Protein AF-A0A8J5MQD3-F1 (afdb_monomer_lite)

Sequence (168 aa):
MAPPMTPTVSFTAMPALHDVSLKEFWKSHFNIADAVFLITSAWKEVTVRCLCAAWRPLWPECVLQRDFEGFEELEEEAVVHEIVALGNSMGLEVDDDDVEELVEEHSKELSTEELLELHKEENETLKRSLTSEESGEEEDKEESRIIPAKDLKDAFFCWSKLSKLAED

Foldseek 3Di:
DDDDDDPDPPPPDDPDDPPQPPVNCCVPPNDVVNVVVVVVVVVVVCDPLNVLVVCCVPPVPVNPPDPPPDPPVQDPVNVLVVVCVVCVVVVHNDDSVNVVVVCVVVVDDQDPVNVVVVVVVVVVVVVVVVVVVVPDDDDDDPPPPPPPPVNVVVVVVVVVVVVVVVVD

Organism: Homarus americanus (NCBI:txid6706)

Secondary structure (DSSP, 8-state):
-PPP-------PPPP---S--HHHHHHHT--HHHHHHHHHHHHHH--HHHHHHHHTTT-GGGS-SS---------HHHHHHHHHHHHHHTT----HHHHHHHHHHH--PPPHHHHHHHHHHHHHHHHHHHHHHTTS------------HHHHHHHHHHHHHHHHHS--

pLDDT: mean 75.88, std 17.02, range [35.88, 96.0]

Radius of gyration: 27.42 Å; chains: 1; bounding box: 69×41×65 Å

Structure (mmCIF, N/CA/C/O backbone):
data_AF-A0A8J5MQD3-F1
#
_entry.id   AF-A0A8J5MQD3-F1
#
loop_
_atom_site.group_PDB
_atom_site.id
_atom_site.type_symbol
_atom_site.label_atom_id
_atom_site.label_alt_id
_atom_site.label_comp_id
_atom_site.label_asym_id
_atom_site.label_entity_id
_atom_site.label_seq_id
_atom_site.pdbx_PDB_ins_code
_atom_site.Cartn_x
_atom_site.Cartn_y
_atom_site.Cartn_z
_atom_site.occupancy
_atom_site.B_iso_or_equiv
_atom_site.auth_seq_id
_atom_site.auth_comp_id
_atom_site.auth_asym_id
_atom_site.auth_atom_id
_atom_site.pdbx_PDB_model_num
ATOM 1 N N . MET A 1 1 ? -32.393 -13.302 -31.404 1.00 42.09 1 MET A N 1
ATOM 2 C CA . MET A 1 1 ? -31.545 -13.609 -30.235 1.00 42.09 1 MET A CA 1
ATOM 3 C C . MET A 1 1 ? -30.110 -13.626 -30.737 1.00 42.09 1 MET A C 1
ATOM 5 O O . MET A 1 1 ? -29.770 -14.526 -31.491 1.00 42.09 1 MET A O 1
ATOM 9 N N . ALA A 1 2 ? -29.351 -12.557 -30.491 1.00 48.81 2 ALA A N 1
ATOM 10 C CA . ALA A 1 2 ? -27.970 -12.413 -30.965 1.00 48.81 2 ALA A CA 1
ATOM 11 C C . ALA A 1 2 ? -26.995 -12.821 -29.842 1.00 48.81 2 ALA A C 1
ATOM 13 O O . ALA A 1 2 ? -27.320 -12.578 -28.678 1.00 48.81 2 ALA A O 1
ATOM 14 N N . PRO A 1 3 ? -25.855 -13.465 -30.152 1.00 61.00 3 PRO A N 1
ATOM 15 C CA . PRO A 1 3 ? -24.880 -13.875 -29.143 1.00 61.00 3 PRO A CA 1
ATOM 16 C C . PRO A 1 3 ? -24.132 -12.665 -28.550 1.00 61.00 3 PRO A C 1
ATOM 18 O O . PRO A 1 3 ? -24.021 -11.634 -29.220 1.00 61.00 3 PRO A O 1
ATOM 21 N N . PRO A 1 4 ? -23.605 -12.773 -27.314 1.00 53.81 4 PRO A N 1
ATOM 22 C CA . PRO A 1 4 ? -22.849 -11.696 -26.687 1.00 53.81 4 PRO A CA 1
ATOM 23 C C . PRO A 1 4 ? -21.518 -11.493 -27.422 1.00 53.81 4 PRO A C 1
ATOM 25 O O . PRO A 1 4 ? -20.766 -12.443 -27.642 1.00 53.81 4 PRO A O 1
ATOM 28 N N . MET A 1 5 ? -21.234 -10.251 -27.818 1.00 51.75 5 MET A N 1
ATOM 29 C CA . MET A 1 5 ? -19.942 -9.885 -28.392 1.00 51.75 5 MET A CA 1
ATOM 30 C C . MET A 1 5 ? -18.919 -9.790 -27.263 1.00 51.75 5 MET A C 1
ATOM 32 O O . MET A 1 5 ? -18.993 -8.903 -26.418 1.00 51.75 5 MET A O 1
ATOM 36 N N . THR A 1 6 ? -17.969 -10.717 -27.237 1.00 52.94 6 THR A N 1
ATOM 37 C CA . THR A 1 6 ? -16.788 -10.614 -26.380 1.00 52.94 6 THR A CA 1
ATOM 38 C C . THR A 1 6 ? -15.929 -9.439 -26.856 1.00 52.94 6 THR A C 1
ATOM 40 O O . THR A 1 6 ? -15.633 -9.381 -28.058 1.00 52.94 6 THR A O 1
ATOM 43 N N . PRO A 1 7 ? -15.483 -8.525 -25.977 1.00 40.56 7 PRO A N 1
ATOM 44 C CA . PRO A 1 7 ? -14.514 -7.514 -26.365 1.00 40.56 7 PRO A CA 1
ATOM 45 C C . PRO A 1 7 ? -13.203 -8.223 -26.710 1.00 40.56 7 PRO A C 1
ATOM 47 O O . PRO A 1 7 ? -12.522 -8.789 -25.859 1.00 40.56 7 PRO A O 1
ATOM 50 N N . THR A 1 8 ? -12.876 -8.242 -27.999 1.00 50.06 8 THR A N 1
ATOM 51 C CA . THR A 1 8 ? -11.561 -8.667 -28.468 1.00 50.06 8 THR A CA 1
ATOM 52 C C . THR A 1 8 ? -10.597 -7.540 -28.136 1.00 50.06 8 THR A C 1
ATOM 54 O O . THR A 1 8 ? -10.597 -6.507 -28.804 1.00 50.06 8 THR A O 1
ATOM 57 N N . VAL A 1 9 ? -9.798 -7.717 -27.084 1.00 47.09 9 VAL A N 1
ATOM 58 C CA . VAL A 1 9 ? -8.649 -6.848 -26.828 1.00 47.09 9 VAL A CA 1
ATOM 59 C C . VAL A 1 9 ? -7.645 -7.130 -27.936 1.00 47.09 9 VAL A C 1
ATOM 61 O O . VAL A 1 9 ? -6.951 -8.145 -27.945 1.00 47.09 9 VAL A O 1
ATOM 64 N N . SER A 1 10 ? -7.633 -6.251 -28.930 1.00 47.44 10 SER A N 1
ATOM 65 C CA . SER A 1 10 ? -6.640 -6.280 -29.988 1.00 47.44 10 SER A CA 1
ATOM 66 C C . SER A 1 10 ? -5.330 -5.775 -29.390 1.00 47.44 10 SER A C 1
ATOM 68 O O . SER A 1 10 ? -5.115 -4.571 -29.281 1.00 47.44 10 SER A O 1
ATOM 70 N N . PHE A 1 11 ? -4.467 -6.698 -28.964 1.00 46.50 11 PHE A N 1
ATOM 71 C CA . PHE A 1 11 ? -3.074 -6.396 -28.656 1.00 46.50 11 PHE A CA 1
ATOM 72 C C . PHE A 1 11 ? -2.418 -5.973 -29.969 1.00 46.50 11 PHE A C 1
ATOM 74 O O . PHE A 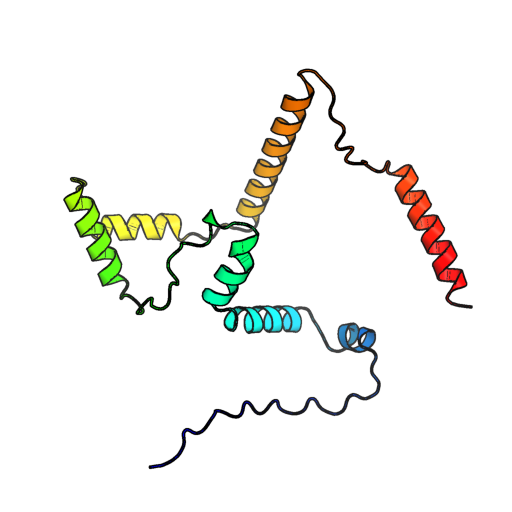1 11 ? -2.099 -6.808 -30.818 1.00 46.50 11 PHE A O 1
ATOM 81 N N . THR A 1 12 ? -2.328 -4.663 -30.198 1.00 42.28 12 THR A N 1
ATOM 82 C CA . THR A 1 12 ? -1.603 -4.104 -31.337 1.00 42.28 12 THR A CA 1
ATOM 83 C C . THR A 1 12 ? -0.227 -4.752 -31.368 1.00 42.28 12 THR A C 1
ATOM 85 O O . THR A 1 12 ? 0.524 -4.665 -30.399 1.00 42.28 12 THR A O 1
ATOM 88 N N . ALA A 1 13 ? 0.062 -5.456 -32.462 1.00 44.41 13 ALA A N 1
ATOM 89 C CA . ALA A 1 13 ? 1.317 -6.156 -32.655 1.00 44.41 13 ALA A CA 1
ATOM 90 C C . ALA A 1 13 ? 2.480 -5.194 -32.385 1.00 44.41 13 ALA A C 1
ATOM 92 O O . ALA A 1 13 ? 2.615 -4.174 -33.065 1.00 44.41 13 ALA A O 1
ATOM 93 N N . MET A 1 14 ? 3.304 -5.524 -31.387 1.00 46.94 14 MET A N 1
ATOM 94 C CA . MET A 1 14 ? 4.592 -4.869 -31.201 1.00 46.94 14 MET A CA 1
ATOM 95 C C . MET A 1 14 ? 5.354 -4.997 -32.530 1.00 46.94 14 MET A C 1
ATOM 97 O O . MET A 1 14 ? 5.423 -6.108 -33.072 1.00 46.94 14 MET A O 1
ATOM 101 N N . PRO A 1 15 ? 5.853 -3.889 -33.110 1.00 51.69 15 PRO A N 1
ATOM 102 C CA . PRO A 1 15 ? 6.567 -3.934 -34.377 1.00 51.69 15 PRO A CA 1
ATOM 103 C C . PRO A 1 15 ? 7.722 -4.924 -34.261 1.00 51.69 15 PRO A C 1
ATOM 105 O O . PRO A 1 15 ? 8.364 -5.002 -33.213 1.00 51.69 15 PRO A O 1
ATOM 108 N N . ALA A 1 16 ? 7.914 -5.707 -35.326 1.00 49.00 16 ALA A N 1
ATOM 109 C CA . ALA A 1 16 ? 8.856 -6.813 -35.401 1.00 49.00 16 ALA A CA 1
ATOM 110 C C . ALA A 1 16 ? 10.148 -6.488 -34.647 1.00 49.00 16 ALA A C 1
ATOM 112 O O . ALA A 1 16 ? 10.874 -5.563 -35.019 1.00 49.00 16 ALA A O 1
ATOM 113 N N . LEU A 1 17 ? 10.403 -7.249 -33.581 1.00 49.38 17 LEU A N 1
ATOM 114 C CA . LEU A 1 17 ? 11.689 -7.275 -32.912 1.00 49.38 17 LEU A CA 1
ATOM 115 C C . LEU A 1 17 ? 12.729 -7.608 -33.985 1.00 49.38 17 LEU A C 1
ATOM 117 O O . LEU A 1 17 ? 12.898 -8.756 -34.391 1.00 49.38 17 LEU A O 1
ATOM 121 N N . HIS A 1 18 ? 13.436 -6.579 -34.443 1.00 60.62 18 HIS A N 1
ATOM 122 C CA . HIS A 1 18 ? 14.849 -6.733 -34.736 1.00 60.62 18 HIS A CA 1
ATOM 123 C C . HIS A 1 18 ? 15.454 -7.483 -33.543 1.00 60.62 18 HIS A C 1
ATOM 125 O O . HIS A 1 18 ? 15.008 -7.260 -32.419 1.00 60.62 18 HIS A O 1
ATOM 131 N N . ASP A 1 19 ? 16.388 -8.398 -33.792 1.00 65.50 19 ASP A N 1
ATOM 132 C CA . ASP A 1 19 ? 16.987 -9.319 -32.816 1.00 65.50 19 ASP A CA 1
ATOM 133 C C . ASP A 1 19 ? 17.746 -8.562 -31.705 1.00 65.50 19 ASP A C 1
ATOM 135 O O . ASP A 1 19 ? 18.971 -8.476 -31.665 1.00 65.50 19 ASP A O 1
ATOM 139 N N . VAL A 1 20 ? 16.986 -7.889 -30.847 1.00 69.31 20 VAL A N 1
ATOM 140 C CA . VAL A 1 20 ? 17.440 -7.026 -29.772 1.00 69.31 20 VAL A CA 1
ATOM 141 C C . VAL A 1 20 ? 17.291 -7.858 -28.519 1.00 69.31 20 VAL A C 1
ATOM 143 O O . VAL A 1 20 ? 16.184 -8.186 -28.087 1.00 69.31 20 VAL A O 1
ATOM 146 N N . SER A 1 21 ? 18.431 -8.234 -27.945 1.00 83.00 21 SER A N 1
ATOM 147 C CA . SER A 1 21 ? 18.439 -8.947 -26.674 1.00 83.00 21 SER A CA 1
ATOM 148 C C . SER A 1 21 ? 17.641 -8.164 -25.629 1.00 83.00 21 SER A C 1
ATOM 150 O O . SER A 1 21 ? 17.658 -6.932 -25.617 1.00 83.00 21 SER A O 1
ATOM 152 N N . LEU A 1 22 ? 16.994 -8.873 -24.704 1.00 81.38 22 LEU A N 1
ATOM 153 C CA . LEU A 1 22 ? 16.222 -8.257 -23.624 1.00 81.38 22 LEU A CA 1
ATOM 154 C C . LEU A 1 22 ? 17.033 -7.160 -22.907 1.00 81.38 22 LEU A C 1
ATOM 156 O O . LEU A 1 22 ? 16.534 -6.070 -22.661 1.00 81.38 22 LEU A O 1
ATOM 160 N N . LYS A 1 23 ? 18.326 -7.410 -22.664 1.00 82.62 23 LYS A N 1
ATOM 161 C CA . LYS A 1 23 ? 19.260 -6.452 -22.052 1.00 82.62 23 LYS A CA 1
ATOM 162 C C . LYS A 1 23 ? 19.400 -5.149 -22.846 1.00 82.62 23 LYS A C 1
ATOM 164 O O . LYS A 1 23 ? 19.521 -4.092 -22.238 1.00 82.62 23 LYS A O 1
ATOM 169 N N . GLU A 1 24 ? 19.417 -5.225 -24.171 1.00 87.31 24 GLU A N 1
ATOM 170 C CA . GLU A 1 24 ? 19.520 -4.054 -25.043 1.00 87.31 24 GLU A CA 1
ATOM 171 C C . GLU A 1 24 ? 18.197 -3.284 -25.088 1.00 87.31 24 GLU A C 1
ATOM 173 O O . GLU A 1 24 ? 18.192 -2.059 -25.023 1.00 87.31 24 GLU A O 1
ATOM 178 N N . PHE A 1 25 ? 17.067 -3.993 -25.059 1.00 85.38 25 PHE A N 1
ATOM 179 C CA . PHE A 1 25 ? 15.752 -3.373 -24.922 1.00 85.38 25 PHE A CA 1
ATOM 180 C C . PHE A 1 25 ? 15.622 -2.575 -23.615 1.00 85.38 25 PHE A C 1
ATOM 182 O O . PHE A 1 25 ? 15.286 -1.393 -23.652 1.00 85.38 25 PHE A O 1
ATOM 189 N N . TRP A 1 26 ? 15.970 -3.173 -22.469 1.00 84.75 26 TRP A N 1
ATOM 190 C CA . TRP A 1 26 ? 15.911 -2.482 -21.171 1.00 84.75 26 TRP A CA 1
ATOM 191 C C . TRP A 1 26 ? 16.840 -1.270 -21.086 1.00 84.75 26 TRP A C 1
ATOM 193 O O . TRP A 1 26 ? 16.562 -0.340 -20.342 1.00 84.75 26 TRP A O 1
ATOM 203 N N . LYS A 1 27 ? 17.955 -1.277 -21.820 1.00 84.00 27 LYS A N 1
ATOM 204 C CA . LYS A 1 27 ? 18.906 -0.160 -21.826 1.00 84.00 27 LYS A CA 1
ATOM 205 C C . LYS A 1 27 ? 18.489 0.972 -22.752 1.00 84.00 27 LYS A C 1
ATOM 207 O O . LYS A 1 27 ? 18.669 2.134 -22.402 1.00 84.00 27 LYS A O 1
ATOM 212 N N . SER A 1 28 ? 17.994 0.626 -23.934 1.00 86.19 28 SER A N 1
ATOM 213 C CA . SER A 1 28 ? 17.847 1.572 -25.042 1.00 86.19 28 SER A CA 1
ATOM 214 C C . SER A 1 28 ? 16.395 1.999 -25.268 1.00 86.19 28 SER A C 1
ATOM 216 O O . SER A 1 28 ? 16.155 3.019 -25.911 1.00 86.19 28 SER A O 1
ATOM 218 N N . HIS A 1 29 ? 15.424 1.252 -24.731 1.00 84.12 29 HIS A N 1
ATOM 219 C CA . HIS A 1 29 ? 14.004 1.425 -25.049 1.00 84.12 29 HIS A CA 1
ATOM 220 C C .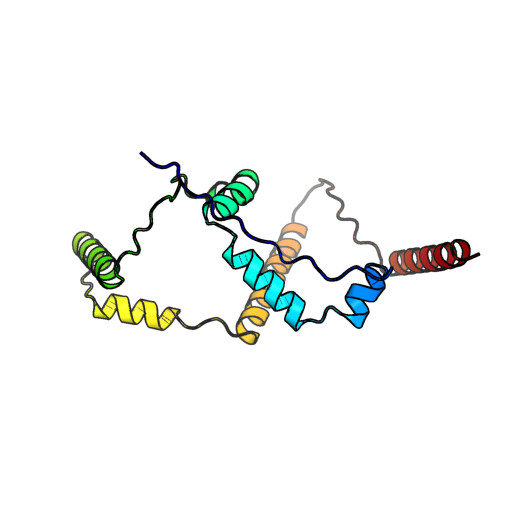 HIS A 1 29 ? 13.062 1.416 -23.845 1.00 84.12 29 HIS A C 1
ATOM 222 O O . HIS A 1 29 ? 11.884 1.702 -24.026 1.00 84.12 29 HIS A O 1
ATOM 228 N N . PHE A 1 30 ? 13.556 1.113 -22.645 1.00 88.81 30 PHE A N 1
ATOM 229 C CA . PHE A 1 30 ? 12.749 1.109 -21.432 1.00 88.81 30 PHE A CA 1
ATOM 230 C C . PHE A 1 30 ? 13.363 2.044 -20.398 1.00 88.81 30 PHE A C 1
ATOM 232 O O . PHE A 1 30 ? 14.471 1.818 -19.916 1.00 88.81 30 PHE A O 1
ATOM 239 N N . ASN A 1 31 ? 12.654 3.114 -20.065 1.00 90.44 31 ASN A N 1
ATOM 240 C CA . ASN A 1 31 ? 13.094 4.065 -19.053 1.00 90.44 31 ASN A CA 1
ATOM 241 C C . ASN A 1 31 ? 12.213 3.988 -17.796 1.00 90.44 31 ASN A C 1
ATOM 243 O O . ASN A 1 31 ? 11.247 3.230 -17.715 1.00 90.44 31 ASN A O 1
ATOM 247 N N . ILE A 1 32 ? 12.567 4.777 -16.779 1.00 92.25 32 ILE A N 1
ATOM 248 C CA . ILE A 1 32 ? 11.856 4.768 -15.497 1.00 92.25 32 ILE A CA 1
ATOM 249 C C . ILE A 1 32 ? 10.389 5.203 -15.631 1.00 92.25 32 ILE A C 1
ATOM 251 O O . ILE A 1 32 ? 9.547 4.703 -14.893 1.00 92.25 32 ILE A O 1
ATOM 255 N N . ALA A 1 33 ? 10.055 6.077 -16.585 1.00 91.19 33 ALA A N 1
ATOM 256 C CA . ALA A 1 33 ? 8.673 6.484 -16.8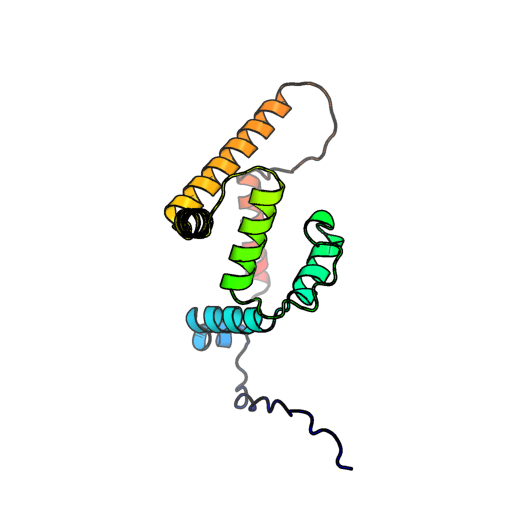18 1.00 91.19 33 ALA A CA 1
ATOM 257 C C . ALA A 1 33 ? 7.844 5.331 -17.401 1.00 91.19 33 ALA A C 1
ATOM 259 O O . ALA A 1 33 ? 6.710 5.132 -16.972 1.00 91.19 33 ALA A O 1
ATOM 260 N N . ASP A 1 34 ? 8.424 4.522 -18.294 1.00 89.62 34 ASP A N 1
ATOM 261 C CA . ASP A 1 34 ? 7.776 3.310 -18.814 1.00 89.62 34 ASP A CA 1
ATOM 262 C C . ASP A 1 34 ? 7.554 2.280 -17.698 1.00 89.62 34 ASP A C 1
ATOM 264 O O . ASP A 1 34 ? 6.501 1.645 -17.634 1.00 89.62 34 ASP A O 1
ATOM 268 N N . ALA A 1 35 ? 8.515 2.162 -16.773 1.00 90.81 35 ALA A N 1
ATOM 269 C CA . ALA A 1 35 ? 8.399 1.315 -15.587 1.00 90.81 35 ALA A CA 1
ATOM 270 C C . ALA A 1 35 ? 7.226 1.735 -14.703 1.00 90.81 35 ALA A C 1
ATOM 272 O O . ALA A 1 35 ? 6.379 0.910 -14.362 1.00 90.81 35 ALA A O 1
ATOM 273 N N . VAL A 1 36 ? 7.164 3.024 -14.365 1.00 93.19 36 VAL A N 1
ATOM 274 C CA . VAL A 1 36 ? 6.089 3.584 -13.543 1.00 93.19 36 VAL A CA 1
ATOM 275 C C . VAL A 1 36 ? 4.750 3.401 -14.247 1.00 93.19 36 VAL A C 1
ATOM 277 O O . VAL A 1 36 ? 3.820 2.883 -13.640 1.00 93.19 36 VAL A O 1
ATOM 280 N N . PHE A 1 37 ? 4.659 3.718 -15.541 1.00 93.62 37 PHE A N 1
ATOM 281 C CA . PHE A 1 37 ? 3.433 3.529 -16.312 1.00 93.62 37 PHE A CA 1
ATOM 282 C C . PHE A 1 37 ? 2.971 2.068 -16.327 1.00 93.62 37 PHE A C 1
ATOM 284 O O . PHE A 1 37 ? 1.783 1.803 -16.136 1.00 93.62 37 PHE A O 1
ATOM 291 N N . LEU A 1 38 ? 3.889 1.118 -16.525 1.00 92.44 38 LEU A N 1
ATOM 292 C CA . LEU A 1 38 ? 3.566 -0.306 -16.546 1.00 92.44 38 LEU A CA 1
ATOM 293 C C . LEU A 1 38 ? 3.095 -0.794 -15.172 1.00 92.44 38 LEU A C 1
ATOM 295 O O . LEU A 1 38 ? 2.102 -1.511 -15.098 1.00 92.44 38 LEU A O 1
ATOM 299 N N . ILE A 1 39 ? 3.758 -0.368 -14.092 1.00 92.81 39 ILE A N 1
ATOM 300 C CA . ILE A 1 39 ? 3.365 -0.706 -12.717 1.00 92.81 39 ILE A CA 1
ATOM 301 C C . ILE A 1 39 ? 1.992 -0.113 -12.398 1.00 92.81 39 ILE A C 1
ATOM 303 O O . ILE A 1 39 ? 1.118 -0.833 -11.926 1.00 92.81 39 ILE A O 1
ATOM 307 N N . THR A 1 40 ? 1.768 1.168 -12.694 1.00 92.06 40 THR A N 1
ATOM 308 C CA . THR A 1 40 ? 0.473 1.824 -12.475 1.00 92.06 40 THR A CA 1
ATOM 309 C C . THR A 1 40 ? -0.631 1.168 -13.302 1.00 92.06 40 THR A C 1
ATOM 311 O O . THR A 1 40 ? -1.741 0.993 -12.811 1.00 92.06 40 THR A O 1
ATOM 314 N N . SER A 1 41 ? -0.342 0.780 -14.546 1.00 89.25 41 SER A N 1
ATOM 315 C CA . SER A 1 41 ? -1.308 0.086 -15.405 1.00 89.25 41 SER A CA 1
ATOM 316 C C . SER A 1 41 ? -1.628 -1.310 -14.878 1.00 89.25 41 SER A C 1
ATOM 318 O O . SER A 1 41 ? -2.797 -1.665 -14.791 1.00 89.25 41 SER A O 1
ATOM 320 N N . ALA A 1 42 ? -0.617 -2.067 -14.447 1.00 91.56 42 ALA A N 1
ATOM 321 C CA . ALA A 1 42 ? -0.809 -3.382 -13.849 1.00 91.56 42 ALA A CA 1
ATOM 322 C C . ALA A 1 42 ? -1.621 -3.299 -12.548 1.00 91.56 42 ALA A C 1
ATOM 324 O O . ALA A 1 42 ? -2.545 -4.082 -12.355 1.00 91.56 42 ALA A O 1
ATOM 325 N N . TRP A 1 43 ? -1.336 -2.318 -11.686 1.00 89.81 43 TRP A N 1
ATOM 326 C CA . TRP A 1 43 ? -2.083 -2.102 -10.444 1.00 89.81 43 TRP A CA 1
ATOM 327 C C . TRP A 1 43 ? -3.567 -1.821 -10.673 1.00 89.81 43 TRP A C 1
ATOM 329 O O . TRP A 1 43 ? -4.389 -2.292 -9.896 1.00 89.81 43 TRP A O 1
ATOM 339 N N . LYS A 1 44 ? -3.929 -1.126 -11.757 1.00 87.50 44 LYS A N 1
ATOM 340 C CA . LYS A 1 44 ? -5.340 -0.904 -12.119 1.00 87.50 44 LYS A CA 1
ATOM 341 C C . LYS A 1 44 ? -6.084 -2.196 -12.458 1.00 87.50 44 LYS A C 1
ATOM 343 O O . LYS A 1 44 ? -7.301 -2.244 -12.328 1.00 87.50 44 LYS A O 1
ATOM 348 N N . GLU A 1 45 ? -5.373 -3.230 -12.898 1.00 88.25 45 GLU A N 1
ATOM 349 C CA . GLU A 1 45 ? -5.953 -4.540 -13.212 1.00 88.25 45 GLU A CA 1
ATOM 350 C C . GLU A 1 45 ? -6.000 -5.473 -11.988 1.00 88.25 45 GLU A C 1
ATOM 352 O O . GLU A 1 45 ? -6.680 -6.505 -12.009 1.00 88.25 45 GLU A O 1
ATOM 357 N N . VAL A 1 46 ? -5.309 -5.120 -10.898 1.00 87.12 46 VAL A N 1
ATOM 358 C CA . VAL A 1 46 ? -5.337 -5.885 -9.651 1.00 87.12 46 VAL A CA 1
ATOM 359 C C . VAL A 1 46 ? -6.668 -5.647 -8.942 1.00 87.12 46 VAL A C 1
ATOM 361 O O . VAL A 1 46 ? -6.934 -4.592 -8.378 1.00 87.12 46 VAL A O 1
ATOM 364 N N . THR A 1 47 ? -7.511 -6.675 -8.937 1.00 85.69 47 THR A N 1
ATOM 365 C CA . THR A 1 47 ? -8.781 -6.653 -8.197 1.00 85.69 47 THR A CA 1
ATOM 366 C C . THR A 1 47 ? -8.571 -6.939 -6.709 1.00 85.69 47 THR A C 1
ATOM 368 O O . THR A 1 47 ? -7.657 -7.679 -6.335 1.00 85.69 47 THR A O 1
ATOM 371 N N . VAL A 1 48 ? -9.482 -6.451 -5.859 1.00 81.38 48 VAL A N 1
ATOM 372 C CA . VAL A 1 48 ? -9.530 -6.782 -4.419 1.00 81.38 48 VAL A CA 1
ATOM 373 C C . VAL A 1 48 ? -9.522 -8.296 -4.208 1.00 81.38 48 VAL A C 1
ATOM 375 O O . VAL A 1 48 ? -8.747 -8.812 -3.410 1.00 81.38 48 VAL A O 1
ATOM 378 N N . ARG A 1 49 ? -10.285 -9.040 -5.019 1.00 82.00 49 ARG A N 1
ATOM 379 C CA . ARG A 1 49 ? -10.280 -10.509 -5.020 1.00 82.00 49 ARG A CA 1
ATOM 380 C C . ARG A 1 49 ? -8.880 -11.095 -5.243 1.00 82.00 49 ARG A C 1
ATOM 382 O O . ARG A 1 49 ? -8.532 -12.089 -4.609 1.00 82.00 49 ARG A O 1
ATOM 389 N N . CYS A 1 50 ? -8.086 -10.510 -6.143 1.00 84.88 50 CYS A N 1
ATOM 390 C CA . CYS A 1 50 ? -6.718 -10.954 -6.417 1.00 84.88 50 CYS A CA 1
ATOM 391 C C . CYS A 1 50 ? -5.798 -10.716 -5.212 1.00 84.88 50 CYS A C 1
ATOM 393 O O . CYS A 1 50 ? -5.032 -11.611 -4.855 1.00 84.88 50 CYS A O 1
ATOM 395 N N . LEU A 1 51 ? -5.921 -9.560 -4.550 1.00 85.38 51 LEU A N 1
ATOM 396 C CA . LEU A 1 51 ? -5.193 -9.258 -3.313 1.00 85.38 51 LEU A CA 1
ATOM 397 C C . LEU A 1 51 ? -5.607 -10.209 -2.186 1.00 85.38 51 LEU A C 1
ATOM 399 O O . LEU A 1 51 ? -4.753 -10.879 -1.615 1.00 85.38 51 LEU A O 1
ATOM 403 N N . CYS A 1 52 ? -6.905 -10.356 -1.920 1.00 84.00 52 CYS A N 1
ATOM 404 C CA . CYS A 1 52 ? -7.414 -11.270 -0.898 1.00 84.00 52 CYS A CA 1
ATOM 405 C C . CYS A 1 52 ? -6.948 -12.713 -1.131 1.00 84.00 52 CYS A C 1
ATOM 407 O O . CYS A 1 52 ? -6.559 -13.394 -0.188 1.00 84.00 52 CYS A O 1
ATOM 409 N N . ALA A 1 53 ? -6.949 -13.193 -2.377 1.00 84.88 53 ALA A N 1
ATOM 410 C CA . ALA A 1 53 ? -6.467 -14.534 -2.697 1.00 84.88 53 ALA A CA 1
ATOM 411 C C . ALA A 1 53 ? -4.955 -14.692 -2.469 1.00 84.88 53 ALA A C 1
ATOM 413 O O . ALA A 1 53 ? -4.526 -15.735 -1.979 1.00 84.88 53 ALA A O 1
ATOM 414 N N . ALA A 1 54 ? -4.161 -13.671 -2.806 1.00 89.06 54 ALA A N 1
ATOM 415 C CA . ALA A 1 54 ? -2.711 -13.683 -2.621 1.00 89.06 54 ALA A CA 1
ATOM 416 C C . ALA A 1 54 ? -2.307 -13.614 -1.140 1.00 89.06 54 ALA A C 1
ATOM 418 O O . ALA A 1 54 ? -1.375 -14.302 -0.729 1.00 89.06 54 ALA A O 1
ATOM 419 N N . TRP A 1 55 ? -3.022 -12.822 -0.337 1.00 88.25 55 TRP A N 1
ATOM 420 C CA . TRP A 1 55 ? -2.724 -12.628 1.082 1.00 88.25 55 TRP A CA 1
ATOM 421 C C . TRP A 1 55 ? -3.277 -13.735 1.980 1.00 88.25 55 TRP A C 1
ATOM 423 O O . TRP A 1 55 ? -2.676 -14.030 3.006 1.00 88.25 55 TRP A O 1
ATOM 433 N N . ARG A 1 56 ? -4.352 -14.427 1.580 1.00 86.94 56 ARG A N 1
ATOM 434 C CA . ARG A 1 56 ? -5.014 -15.460 2.400 1.00 86.94 56 ARG A CA 1
ATOM 435 C C . ARG A 1 56 ? -4.080 -16.561 2.942 1.00 86.94 56 ARG A C 1
ATOM 437 O O . ARG A 1 56 ? -4.295 -16.963 4.079 1.00 86.94 56 ARG A O 1
ATOM 444 N N . PRO A 1 57 ? -3.076 -17.074 2.202 1.00 89.88 57 PRO A N 1
ATOM 445 C CA . PRO A 1 57 ? -2.148 -18.078 2.731 1.00 89.88 57 PRO A CA 1
ATOM 446 C C . PRO A 1 57 ? -1.078 -17.508 3.671 1.00 89.88 57 PRO A C 1
ATOM 448 O O . PRO A 1 57 ? -0.534 -18.255 4.477 1.00 89.88 57 PRO A O 1
ATOM 451 N N . LEU A 1 58 ? -0.736 -16.225 3.522 1.00 88.81 58 LEU A N 1
ATOM 452 C CA . LEU A 1 58 ? 0.363 -15.577 4.244 1.00 88.81 58 LEU A CA 1
ATOM 453 C C . LEU A 1 58 ? -0.121 -14.867 5.507 1.00 88.81 58 LEU A C 1
ATOM 455 O O . LEU A 1 58 ? 0.565 -14.885 6.521 1.00 88.81 58 LEU A O 1
ATOM 459 N N . TRP A 1 59 ? -1.298 -14.249 5.431 1.00 84.88 59 TRP A N 1
ATOM 460 C CA . TRP A 1 59 ? -1.898 -13.480 6.507 1.00 84.88 59 TRP A CA 1
ATOM 461 C C . TRP A 1 59 ? -3.432 -13.585 6.441 1.00 84.88 59 TRP A C 1
ATOM 463 O O . TRP A 1 59 ? -4.112 -12.713 5.901 1.00 84.88 59 TRP A O 1
ATOM 473 N N . PRO A 1 60 ? -4.010 -14.680 6.960 1.00 79.75 60 PRO A N 1
ATOM 474 C CA . PRO A 1 60 ? -5.452 -14.911 6.916 1.00 79.75 60 PRO A CA 1
ATOM 475 C C . PRO A 1 60 ? -6.277 -13.814 7.601 1.00 79.75 60 PRO A C 1
ATOM 477 O O . PRO A 1 60 ? -7.382 -13.521 7.159 1.00 79.75 60 PRO A O 1
ATOM 480 N N . GLU A 1 61 ? -5.750 -13.197 8.659 1.00 77.25 61 GLU A N 1
ATOM 481 C CA . GLU A 1 61 ? -6.433 -12.176 9.458 1.00 77.25 61 GLU A CA 1
ATOM 482 C C . GLU A 1 61 ? -6.601 -10.843 8.715 1.00 77.25 61 GLU A C 1
ATOM 484 O O . GLU A 1 61 ? -7.560 -10.121 8.983 1.00 77.25 61 GLU A O 1
ATOM 489 N N . CYS A 1 62 ? -5.712 -10.518 7.766 1.00 72.44 62 CYS A N 1
ATOM 490 C CA . CYS A 1 62 ? -5.842 -9.306 6.950 1.00 72.44 62 CYS A CA 1
ATOM 491 C C . CYS A 1 62 ? -6.850 -9.473 5.800 1.00 72.44 62 CYS A C 1
ATOM 493 O O . CYS A 1 62 ? -7.284 -8.494 5.193 1.00 72.44 62 CYS A O 1
ATOM 495 N N . VAL A 1 63 ? -7.262 -10.712 5.514 1.00 75.75 63 VAL A N 1
ATOM 496 C CA . VAL A 1 63 ? -8.290 -11.032 4.527 1.00 75.75 63 VAL A CA 1
ATOM 497 C C . VAL A 1 63 ? -9.606 -11.253 5.263 1.00 75.75 63 VAL A C 1
ATOM 499 O O . VAL A 1 63 ? -9.891 -12.352 5.738 1.00 75.75 63 VAL A O 1
ATOM 502 N N . LEU A 1 64 ? -10.433 -10.207 5.352 1.00 64.25 64 LEU A N 1
ATOM 503 C CA . LEU A 1 64 ? -11.779 -10.326 5.916 1.00 64.25 64 LEU A CA 1
ATOM 504 C C . LEU A 1 64 ? -12.524 -11.480 5.220 1.00 64.25 64 LEU A C 1
ATOM 506 O O . LEU A 1 64 ? -12.537 -11.577 3.996 1.00 64.25 64 LEU A O 1
ATOM 510 N N . GLN A 1 65 ? -13.156 -12.366 5.998 1.00 57.47 65 GLN A N 1
ATOM 511 C CA . GLN A 1 65 ? -13.852 -13.567 5.497 1.00 57.47 65 GLN A CA 1
ATOM 512 C C . GLN A 1 65 ? -14.989 -13.283 4.504 1.00 57.47 65 GLN A C 1
ATOM 514 O O . GLN A 1 65 ? -15.528 -14.218 3.912 1.00 57.47 65 GLN A O 1
ATOM 519 N N . ARG A 1 66 ? -15.387 -12.020 4.340 1.00 55.19 66 ARG A N 1
ATOM 520 C CA . ARG A 1 66 ? -16.351 -11.641 3.320 1.00 55.19 66 ARG A CA 1
ATOM 521 C C . ARG A 1 66 ? -15.616 -11.562 1.995 1.00 55.19 66 ARG A C 1
ATOM 523 O O . ARG A 1 66 ? -14.732 -10.729 1.822 1.00 55.19 66 ARG A O 1
ATOM 530 N N . ASP A 1 67 ? -16.015 -12.410 1.059 1.00 51.03 67 ASP A N 1
ATOM 531 C CA . ASP A 1 67 ? -15.786 -12.159 -0.355 1.00 51.03 67 ASP A CA 1
ATOM 532 C C . ASP A 1 67 ? -16.503 -10.831 -0.672 1.00 51.03 67 ASP A C 1
ATOM 534 O O . ASP A 1 67 ? -17.709 -10.796 -0.905 1.00 51.03 67 ASP A O 1
ATOM 538 N N . PHE A 1 68 ? -15.785 -9.712 -0.515 1.00 50.19 68 PHE A N 1
ATOM 539 C CA . PHE A 1 68 ? -16.263 -8.356 -0.780 1.00 50.19 68 PHE A CA 1
ATOM 540 C C . PHE A 1 68 ? -16.450 -8.210 -2.294 1.00 50.19 68 PHE A C 1
ATOM 542 O O . PHE A 1 68 ? -15.595 -7.703 -3.015 1.00 50.19 68 PHE A O 1
ATOM 549 N N . GLU A 1 69 ? -17.569 -8.725 -2.786 1.00 47.97 69 GLU A N 1
ATOM 550 C CA . GLU A 1 69 ? -18.078 -8.506 -4.131 1.00 47.97 69 GLU A CA 1
ATOM 551 C C . GLU A 1 69 ? -19.285 -7.575 -3.988 1.00 47.97 69 GLU A C 1
ATOM 553 O O . GLU A 1 69 ? -20.421 -8.016 -3.851 1.00 47.97 69 GLU A O 1
ATOM 558 N N . GLY A 1 70 ? -19.011 -6.272 -3.895 1.00 47.12 70 GLY A N 1
ATOM 559 C CA . GLY A 1 70 ? -20.042 -5.251 -3.717 1.00 47.12 70 GLY A CA 1
ATOM 560 C C . GLY A 1 70 ? -19.713 -4.261 -2.610 1.00 47.12 70 GLY A C 1
ATOM 561 O O . GLY A 1 70 ? -20.351 -4.258 -1.565 1.00 47.12 70 GLY A O 1
ATOM 562 N N . PHE A 1 71 ? -18.755 -3.375 -2.862 1.00 48.84 71 PHE A N 1
ATOM 563 C CA . PHE A 1 71 ? -19.123 -1.985 -2.649 1.00 48.84 71 PHE A CA 1
ATOM 564 C C . PHE A 1 71 ? -19.950 -1.634 -3.890 1.00 48.84 71 PHE A C 1
ATOM 566 O O . PHE A 1 71 ? -19.403 -1.510 -4.985 1.00 48.84 71 PHE A O 1
ATOM 573 N N . GLU A 1 72 ? -21.277 -1.536 -3.744 1.00 54.62 72 GLU A N 1
ATOM 574 C CA . GLU A 1 72 ? -21.914 -0.412 -4.434 1.00 54.62 72 GLU A CA 1
ATOM 575 C C . GLU A 1 72 ? -21.093 0.807 -4.019 1.00 54.62 72 GLU A C 1
ATOM 577 O O . GLU A 1 72 ? -20.659 0.877 -2.869 1.00 54.62 72 GLU A O 1
ATOM 582 N N . GLU A 1 73 ? -20.757 1.666 -4.970 1.00 52.28 73 GLU A N 1
ATOM 583 C CA . GLU A 1 73 ? -20.110 2.945 -4.700 1.00 52.28 73 GLU A CA 1
ATOM 584 C C . GLU A 1 73 ? -21.047 3.677 -3.729 1.00 52.28 73 GLU A C 1
ATOM 586 O O . GLU A 1 73 ? -22.052 4.252 -4.140 1.00 52.28 73 GLU A O 1
ATOM 591 N N . LEU A 1 74 ? -20.842 3.463 -2.426 1.00 56.72 74 LEU A N 1
ATOM 592 C CA . LEU A 1 74 ? -21.688 4.029 -1.396 1.00 56.72 74 LEU A CA 1
ATOM 593 C C . LEU A 1 74 ? -21.384 5.511 -1.468 1.00 56.72 74 LEU A C 1
ATOM 595 O O . LEU A 1 74 ? -20.226 5.902 -1.316 1.00 56.72 74 LEU A O 1
ATOM 599 N N . GLU A 1 75 ? -22.413 6.296 -1.777 1.00 70.19 75 GLU A N 1
ATOM 600 C CA . GLU A 1 75 ? -22.329 7.748 -1.711 1.00 70.19 75 GLU A CA 1
ATOM 601 C C . GLU A 1 75 ? -21.715 8.107 -0.355 1.00 70.19 75 GLU A C 1
ATOM 603 O O . GLU A 1 75 ? -22.097 7.546 0.677 1.00 70.19 75 GLU A O 1
ATOM 608 N N . GLU A 1 76 ? -20.701 8.964 -0.376 1.00 72.88 76 GLU A N 1
ATOM 609 C CA . GLU A 1 76 ? -19.905 9.335 0.796 1.00 72.88 76 GLU A CA 1
ATOM 610 C C . GLU A 1 76 ? -20.821 9.826 1.926 1.00 72.88 76 GLU A C 1
ATOM 612 O O . GLU A 1 76 ? -20.698 9.405 3.078 1.00 72.88 76 GLU A O 1
ATOM 617 N N . GLU A 1 77 ? -21.873 10.554 1.551 1.00 77.75 77 GLU A N 1
ATOM 618 C CA . GLU A 1 77 ? -22.945 11.008 2.430 1.00 77.75 77 GLU A CA 1
ATOM 619 C C . GLU A 1 77 ? -23.710 9.861 3.116 1.00 77.75 77 GLU A C 1
ATOM 621 O O . GLU A 1 77 ? -24.117 9.983 4.273 1.00 77.75 77 GLU A O 1
ATOM 626 N N . ALA A 1 78 ? -23.910 8.726 2.438 1.00 81.75 78 ALA A N 1
ATOM 627 C CA . ALA A 1 78 ? -24.584 7.567 3.021 1.00 81.75 78 ALA A CA 1
ATOM 628 C C . ALA A 1 78 ? -23.721 6.893 4.097 1.00 81.75 78 ALA A C 1
ATOM 630 O O . ALA A 1 78 ? -24.251 6.429 5.110 1.00 81.75 78 ALA A O 1
ATOM 631 N N . VAL A 1 79 ? -22.400 6.871 3.896 1.00 85.06 79 VAL A N 1
ATOM 632 C CA . VAL A 1 79 ? -21.440 6.310 4.856 1.00 85.06 79 VAL A CA 1
ATOM 633 C C . VAL A 1 79 ? -21.326 7.206 6.088 1.00 85.06 79 VAL A C 1
ATOM 635 O O . VAL A 1 79 ? -21.422 6.701 7.208 1.00 85.06 79 VAL A O 1
ATOM 638 N N . VAL A 1 80 ? -21.196 8.524 5.898 1.00 89.31 80 VAL A N 1
ATOM 639 C CA . VAL A 1 80 ? -21.150 9.505 6.998 1.00 89.31 80 VAL A CA 1
ATOM 640 C C . VAL A 1 80 ? -22.402 9.391 7.868 1.00 89.31 80 VAL A C 1
ATOM 642 O O . VAL A 1 80 ? -22.303 9.201 9.082 1.00 89.31 80 VAL A O 1
ATOM 645 N N . HIS A 1 81 ? -23.585 9.365 7.251 1.00 89.50 81 HIS A N 1
ATOM 646 C CA . HIS A 1 81 ? -24.843 9.249 7.984 1.00 89.50 81 HIS A CA 1
ATOM 647 C C . HIS A 1 81 ? -24.973 7.916 8.753 1.00 89.50 81 HIS A C 1
ATOM 649 O O . HIS A 1 81 ? -25.543 7.876 9.848 1.00 89.50 81 HIS A O 1
ATOM 655 N N . GLU A 1 82 ? -24.457 6.802 8.219 1.00 91.62 82 GLU A N 1
ATOM 656 C CA . GLU A 1 82 ? -24.447 5.516 8.934 1.00 91.62 82 GLU A CA 1
ATOM 657 C C . GLU A 1 82 ? -23.515 5.548 10.156 1.00 91.62 82 GLU A C 1
ATOM 659 O O . GLU A 1 82 ? -23.889 5.058 11.227 1.00 91.62 82 GLU A O 1
ATOM 664 N N . ILE A 1 83 ? -22.340 6.170 10.028 1.00 92.25 83 ILE A N 1
ATOM 665 C CA . ILE A 1 83 ? -21.382 6.352 11.128 1.00 92.25 83 ILE A CA 1
ATOM 666 C C . ILE A 1 83 ? -21.996 7.211 12.236 1.00 92.25 83 ILE A C 1
ATOM 668 O O . ILE A 1 83 ? -21.964 6.814 13.404 1.00 92.25 83 ILE A O 1
ATOM 672 N N . VAL A 1 84 ? -22.619 8.335 11.879 1.00 94.25 84 VAL A N 1
ATOM 673 C CA . VAL A 1 84 ? -23.311 9.230 12.818 1.00 94.25 84 VAL A CA 1
ATOM 674 C C . VAL A 1 84 ? -24.451 8.505 13.530 1.00 94.25 84 VAL A C 1
ATOM 676 O O . VAL A 1 84 ? -24.572 8.566 14.758 1.00 94.25 84 VAL A O 1
ATOM 679 N N . ALA A 1 85 ? -25.271 7.748 12.798 1.00 94.56 85 ALA A N 1
ATOM 680 C CA . ALA A 1 85 ? -26.339 6.948 13.394 1.00 94.56 85 ALA A CA 1
ATOM 681 C C . ALA A 1 85 ? -25.791 5.887 14.365 1.00 94.56 85 ALA A C 1
ATOM 683 O O . ALA A 1 85 ? -26.360 5.674 15.442 1.00 94.56 85 ALA A O 1
ATOM 684 N N . LEU A 1 86 ? -24.675 5.241 14.015 1.00 96.00 86 LEU A N 1
ATOM 685 C CA . LEU A 1 86 ? -24.018 4.251 14.861 1.00 96.00 86 LEU A CA 1
ATOM 686 C C . LEU A 1 86 ? -23.448 4.889 16.134 1.00 96.00 86 LEU A C 1
ATOM 688 O O . LEU A 1 86 ? -23.720 4.382 17.224 1.00 96.00 86 LEU A O 1
ATOM 692 N N . GLY A 1 87 ? -22.730 6.009 16.017 1.00 95.19 87 GLY A N 1
ATOM 693 C CA . GLY A 1 87 ? -22.182 6.759 17.150 1.00 95.19 87 GLY A CA 1
ATOM 694 C C . GLY A 1 87 ? -23.274 7.165 18.136 1.00 95.19 87 GLY A C 1
ATOM 695 O O . GLY A 1 87 ? -23.213 6.808 19.317 1.00 95.19 87 GLY A O 1
ATOM 696 N N . ASN A 1 88 ? -24.353 7.757 17.622 1.00 95.44 88 ASN A N 1
ATOM 697 C CA . ASN A 1 88 ? -25.519 8.128 18.420 1.00 95.44 88 ASN A CA 1
ATOM 698 C C . ASN A 1 88 ? -26.199 6.917 19.077 1.00 95.44 88 ASN A C 1
ATOM 700 O O . ASN A 1 88 ? -26.604 6.980 20.240 1.00 95.44 88 ASN A O 1
ATOM 704 N N . SER A 1 89 ? -26.273 5.771 18.390 1.00 95.62 89 SER A N 1
ATOM 705 C CA . SER A 1 89 ? -26.809 4.532 18.977 1.00 95.62 89 SER A CA 1
ATOM 706 C C . SER A 1 89 ? -25.949 3.980 20.123 1.00 95.62 89 SER A C 1
ATOM 708 O O . SER A 1 89 ? -26.470 3.330 21.032 1.00 95.62 89 SER A O 1
ATOM 710 N N . MET A 1 90 ? -24.644 4.270 20.106 1.00 94.44 90 MET A N 1
ATOM 711 C CA . MET A 1 90 ? -23.697 3.934 21.171 1.00 94.44 90 MET A CA 1
ATOM 712 C C . MET A 1 90 ? -23.668 4.984 22.294 1.00 94.44 90 MET A C 1
ATOM 714 O O . MET A 1 90 ? -22.949 4.804 23.277 1.00 94.44 90 MET A O 1
ATOM 718 N N . GLY A 1 91 ? -24.470 6.049 22.184 1.00 93.38 91 GLY A N 1
ATOM 719 C CA . GLY A 1 91 ? -24.517 7.150 23.145 1.00 93.38 91 GLY A CA 1
ATOM 720 C C . GLY A 1 91 ? -23.375 8.156 22.994 1.00 93.38 91 GLY A C 1
ATOM 721 O O . GLY A 1 91 ? -23.128 8.918 23.927 1.00 93.38 91 GLY A O 1
ATOM 722 N N . LEU A 1 92 ? -22.673 8.139 21.858 1.00 93.25 92 LEU A N 1
ATOM 723 C CA . LEU A 1 92 ? -21.752 9.199 21.462 1.00 93.25 92 LEU A CA 1
ATOM 724 C C . LEU A 1 92 ? -22.575 10.304 20.793 1.00 93.25 92 LEU A C 1
ATOM 726 O O . LEU A 1 92 ? -23.365 10.011 19.905 1.00 93.25 92 LEU A O 1
ATOM 730 N N . GLU A 1 93 ? -22.414 11.549 21.226 1.00 92.38 93 GLU A N 1
ATOM 731 C CA . GLU A 1 93 ? -23.010 12.708 20.555 1.00 92.38 93 GLU A CA 1
ATOM 732 C C . GLU A 1 93 ? -22.071 13.081 19.405 1.00 92.38 93 GLU A C 1
ATOM 734 O O . GLU A 1 93 ? -21.017 13.657 19.651 1.00 92.38 93 GLU A O 1
ATOM 739 N N . VAL A 1 94 ? -22.404 12.610 18.200 1.00 94.38 94 VAL A N 1
ATOM 740 C CA . VAL A 1 94 ? -21.614 12.775 16.967 1.00 94.38 94 VAL A CA 1
ATOM 741 C C . VAL A 1 94 ? -22.536 13.335 15.893 1.00 94.38 94 VAL A C 1
ATOM 743 O O . VAL A 1 94 ? -23.666 12.846 15.756 1.00 94.38 94 VAL A O 1
ATOM 746 N N . ASP A 1 95 ? -22.064 14.321 15.141 1.00 94.31 95 ASP A N 1
ATOM 747 C CA . ASP A 1 95 ? -22.713 14.861 13.950 1.00 94.31 95 ASP A CA 1
ATOM 748 C C . ASP A 1 95 ? -21.859 14.684 12.678 1.00 94.31 95 ASP A C 1
ATOM 750 O O . ASP A 1 95 ? -20.787 14.080 12.703 1.00 94.31 95 ASP A O 1
ATOM 754 N N . ASP A 1 96 ? -22.396 15.110 11.533 1.00 93.12 96 ASP A N 1
ATOM 755 C CA . ASP A 1 96 ? -21.739 14.938 10.234 1.00 93.12 96 ASP A CA 1
ATOM 756 C C . ASP A 1 96 ? -20.425 15.747 10.154 1.00 93.12 96 ASP A C 1
ATOM 758 O O . ASP A 1 96 ? -19.459 15.274 9.553 1.00 93.12 96 ASP A O 1
ATOM 762 N N . ASP A 1 97 ? -20.367 16.925 10.795 1.00 93.38 97 ASP A N 1
ATOM 763 C CA . ASP A 1 97 ? -19.182 17.792 10.802 1.00 93.38 97 ASP A CA 1
ATOM 764 C C . ASP A 1 97 ? -18.048 17.141 11.616 1.00 93.38 97 ASP A C 1
ATOM 766 O O . ASP A 1 97 ? -16.889 17.192 11.204 1.00 93.38 97 ASP A O 1
ATOM 770 N N . ASP A 1 98 ? -18.377 16.461 12.723 1.00 93.31 98 ASP A N 1
ATOM 771 C CA . ASP A 1 98 ? -17.406 15.698 13.522 1.00 93.31 98 ASP A CA 1
ATOM 772 C C . ASP A 1 98 ? -16.728 14.578 12.706 1.00 93.31 98 ASP A C 1
ATOM 774 O O . ASP A 1 98 ? -15.542 14.281 12.890 1.00 93.31 98 ASP A O 1
ATOM 778 N N . VAL A 1 99 ? -17.481 13.916 11.817 1.00 92.19 99 VAL A N 1
ATOM 779 C CA . VAL A 1 99 ? -16.949 12.848 10.955 1.00 92.19 99 VAL A CA 1
ATOM 780 C C . VAL A 1 99 ? -16.058 13.436 9.865 1.00 92.19 99 VAL A C 1
ATOM 782 O O . VAL A 1 99 ? -14.977 12.898 9.620 1.00 92.19 99 VAL A O 1
ATOM 785 N N . GLU A 1 100 ? -16.478 14.540 9.248 1.00 89.81 100 GLU A N 1
ATOM 786 C CA . GLU A 1 100 ? -15.697 15.232 8.221 1.00 89.81 100 GLU A CA 1
ATOM 787 C C . GLU A 1 100 ? -14.372 15.762 8.790 1.00 89.81 100 GLU A C 1
ATOM 789 O O . GLU A 1 100 ? -13.314 15.492 8.223 1.00 89.81 100 GLU A O 1
ATOM 794 N N . GLU A 1 101 ? -14.392 16.422 9.956 1.00 90.19 101 GLU A N 1
ATOM 795 C CA . GLU A 1 101 ? -13.179 16.928 10.619 1.00 90.19 101 GLU A CA 1
ATOM 796 C C . GLU A 1 101 ? -12.172 15.798 10.878 1.00 90.19 101 GLU A C 1
ATOM 798 O O . GLU A 1 101 ? -10.978 15.940 10.601 1.00 90.19 101 GLU A O 1
ATOM 803 N N . LEU A 1 102 ? -12.653 14.647 11.357 1.00 90.50 102 LEU A N 1
ATOM 804 C CA . LEU A 1 102 ? -11.805 13.492 11.638 1.00 90.50 102 LEU A CA 1
ATOM 805 C C . LEU A 1 102 ? -11.177 12.908 10.364 1.00 90.50 102 LEU A C 1
ATOM 807 O O . LEU A 1 102 ? -10.009 12.505 10.367 1.00 90.50 102 LEU A O 1
ATOM 811 N N . VAL A 1 103 ? -11.947 12.839 9.276 1.00 87.56 103 VAL A N 1
ATOM 812 C CA . VAL A 1 103 ? -11.452 12.367 7.977 1.00 87.56 103 VAL A CA 1
ATOM 813 C C . VAL A 1 103 ? -10.427 13.350 7.417 1.00 87.56 103 VAL A C 1
ATOM 815 O O . VAL A 1 103 ? -9.353 12.924 6.985 1.00 87.56 103 VAL A O 1
ATOM 818 N N . GLU A 1 104 ? -10.701 14.653 7.476 1.00 86.81 104 GLU A N 1
ATOM 819 C CA . GLU A 1 104 ? -9.790 15.696 7.010 1.00 86.81 104 GLU A CA 1
ATOM 820 C C . GLU A 1 104 ? -8.476 15.718 7.806 1.00 86.81 104 GLU A C 1
ATOM 822 O O . GLU A 1 104 ? -7.404 15.763 7.193 1.00 86.81 104 GLU A O 1
ATOM 827 N N . GLU A 1 105 ? -8.519 15.616 9.141 1.00 84.31 105 GLU A N 1
ATOM 828 C CA . GLU A 1 105 ? -7.321 15.578 9.997 1.00 84.31 105 GLU A CA 1
ATOM 829 C C . GLU A 1 105 ? -6.381 14.425 9.602 1.00 84.31 105 GLU A C 1
ATOM 831 O O . GLU A 1 105 ? -5.153 14.580 9.575 1.00 84.31 105 GLU A O 1
ATOM 836 N N . HIS A 1 106 ? -6.956 13.282 9.222 1.00 78.69 106 HIS A N 1
ATOM 8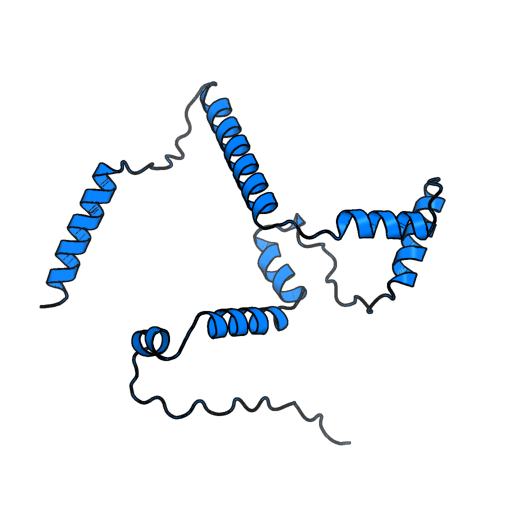37 C CA . HIS A 1 106 ? -6.225 12.079 8.825 1.00 78.69 106 HIS A CA 1
ATOM 838 C C . HIS A 1 106 ? -6.034 11.908 7.311 1.00 78.69 106 HIS A C 1
ATOM 840 O O . HIS A 1 106 ? -5.382 10.954 6.882 1.00 78.69 106 HIS A O 1
ATOM 846 N N . SER A 1 107 ? -6.529 12.838 6.495 1.00 81.25 107 SER A N 1
ATOM 847 C CA . SER A 1 107 ? -6.383 12.805 5.033 1.00 81.25 107 SER A CA 1
ATOM 848 C C . SER A 1 107 ? -4.958 13.114 4.562 1.00 81.25 107 SER A C 1
ATOM 850 O O . SER A 1 107 ? -4.592 12.824 3.420 1.00 81.25 107 SER A O 1
ATOM 852 N N . LYS A 1 108 ? -4.135 13.715 5.434 1.00 82.50 108 LYS A N 1
ATOM 853 C CA . LYS A 1 108 ? -2.766 14.101 5.104 1.00 82.50 108 LYS A CA 1
ATOM 854 C C . LYS A 1 108 ? -1.920 12.853 4.845 1.00 82.50 108 LYS A C 1
ATOM 856 O O . LYS A 1 108 ? -1.511 12.152 5.770 1.00 82.50 108 LYS A O 1
ATOM 861 N N . GLU A 1 109 ? -1.587 12.633 3.576 1.00 79.75 109 GLU A N 1
ATOM 862 C CA . GLU A 1 109 ? -0.594 11.638 3.186 1.00 79.75 109 GLU A CA 1
ATOM 863 C C . GLU A 1 109 ? 0.738 11.909 3.900 1.00 79.75 109 GLU A C 1
ATOM 865 O O . GLU A 1 109 ? 1.214 13.049 3.971 1.00 79.75 109 GLU A O 1
ATOM 870 N N . LEU A 1 110 ? 1.350 10.845 4.424 1.00 79.12 110 LEU A N 1
ATOM 871 C CA . LEU A 1 110 ? 2.674 10.930 5.025 1.00 79.12 110 LEU A CA 1
ATOM 872 C C . LEU A 1 110 ? 3.674 11.412 3.974 1.00 79.12 110 LEU A C 1
ATOM 874 O O . LEU A 1 110 ? 3.791 10.841 2.887 1.00 79.12 110 LEU A O 1
ATOM 878 N N . SER A 1 111 ? 4.436 12.444 4.319 1.00 86.69 111 SER A N 1
ATOM 879 C CA . SER A 1 111 ? 5.559 12.879 3.497 1.00 86.69 111 SER A CA 1
ATOM 880 C C . SER A 1 111 ? 6.658 11.817 3.473 1.00 86.69 111 SER A C 1
ATOM 882 O O . SER A 1 111 ? 6.773 10.965 4.358 1.00 86.69 111 SER A O 1
ATOM 884 N N . THR A 1 112 ? 7.519 11.892 2.461 1.00 88.12 112 THR A N 1
ATOM 885 C CA . THR A 1 112 ? 8.696 11.024 2.346 1.00 88.12 112 THR A CA 1
ATOM 886 C C . THR A 1 112 ? 9.594 11.085 3.580 1.00 88.12 112 THR A C 1
ATOM 888 O O . THR A 1 112 ? 10.177 10.077 3.973 1.00 88.12 112 THR A O 1
ATOM 891 N N . GLU A 1 113 ? 9.691 12.253 4.205 1.00 87.94 113 GLU A N 1
ATOM 892 C CA . GLU A 1 113 ? 10.441 12.490 5.429 1.00 87.94 113 GLU A CA 1
ATOM 893 C C . GLU A 1 113 ? 9.792 11.802 6.639 1.00 87.94 113 GLU A C 1
ATOM 895 O O . GLU A 1 113 ? 10.491 11.094 7.364 1.00 87.94 113 GLU 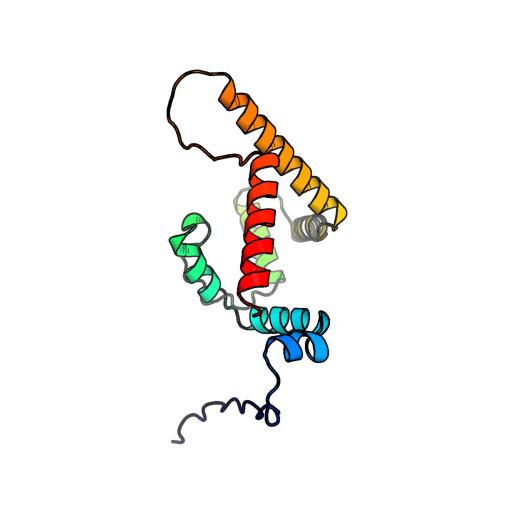A O 1
ATOM 900 N N . GLU A 1 114 ? 8.472 11.937 6.817 1.00 88.00 114 GLU A N 1
ATOM 901 C CA . GLU A 1 114 ? 7.718 11.269 7.894 1.00 88.00 114 GLU A CA 1
ATOM 902 C C . GLU A 1 114 ? 7.789 9.733 7.753 1.00 88.00 114 GLU A C 1
ATOM 904 O O . GLU A 1 114 ? 8.014 9.022 8.731 1.00 88.00 114 GLU A O 1
ATOM 909 N N . LEU A 1 115 ? 7.702 9.206 6.525 1.00 87.12 115 LEU A N 1
ATOM 910 C CA . LEU A 1 115 ? 7.869 7.774 6.231 1.00 87.12 115 LEU A CA 1
ATOM 911 C C . LEU A 1 115 ? 9.263 7.243 6.595 1.00 87.12 115 LEU A C 1
ATOM 913 O O . LEU A 1 115 ? 9.396 6.151 7.155 1.00 87.12 115 LEU A O 1
ATOM 917 N N . LEU A 1 116 ? 10.316 8.000 6.278 1.00 91.12 116 LEU A N 1
ATOM 918 C CA . LEU A 1 116 ? 11.690 7.629 6.629 1.00 91.12 116 LEU A CA 1
ATOM 919 C C . LEU A 1 116 ? 11.920 7.660 8.142 1.00 91.12 116 LEU A C 1
ATOM 921 O O . LEU A 1 116 ? 12.671 6.832 8.664 1.00 91.12 116 LEU A O 1
ATOM 925 N N . GLU A 1 117 ? 11.286 8.599 8.840 1.00 91.38 117 GLU A N 1
ATOM 926 C CA . GLU A 1 117 ? 11.345 8.687 10.296 1.00 91.38 117 GLU A CA 1
ATOM 927 C C . GLU A 1 117 ? 10.665 7.484 10.960 1.00 91.38 117 GLU A C 1
ATOM 929 O O . GLU A 1 117 ? 11.291 6.836 11.802 1.00 91.38 117 GLU A O 1
ATOM 934 N N . LEU A 1 118 ? 9.473 7.095 10.495 1.00 89.69 118 LEU A N 1
ATOM 935 C CA . LEU A 1 118 ? 8.784 5.887 10.965 1.00 89.69 118 LEU A CA 1
ATOM 936 C C . LEU A 1 118 ? 9.603 4.615 10.718 1.00 89.69 118 LEU A C 1
ATOM 938 O O . LEU A 1 118 ? 9.759 3.795 11.620 1.00 89.69 118 LEU A O 1
ATOM 942 N N . HIS A 1 119 ? 10.197 4.460 9.531 1.00 87.12 119 HIS A N 1
ATOM 943 C CA . HIS A 1 119 ? 11.044 3.297 9.240 1.00 87.12 119 HIS A CA 1
ATOM 944 C C . HIS A 1 119 ? 12.289 3.240 10.139 1.00 87.12 119 HIS A C 1
ATOM 946 O O . HIS A 1 119 ? 12.770 2.168 10.519 1.00 87.12 119 HIS A O 1
ATOM 952 N N . LYS A 1 120 ? 12.845 4.400 10.493 1.00 91.62 120 LYS A N 1
ATOM 953 C CA . LYS A 1 120 ? 13.959 4.478 11.437 1.00 91.62 120 LYS A CA 1
ATOM 954 C C . LYS A 1 120 ? 13.512 4.090 12.847 1.0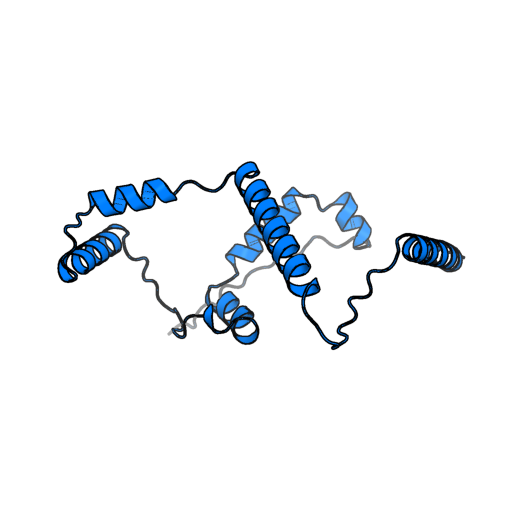0 91.62 120 LYS A C 1
ATOM 956 O O . LYS A 1 120 ? 14.236 3.360 13.518 1.00 91.62 120 LYS A O 1
ATOM 961 N N . GLU A 1 121 ? 12.347 4.554 13.287 1.00 90.06 121 GLU A N 1
ATOM 962 C CA . GLU A 1 121 ? 11.783 4.209 14.593 1.00 90.06 121 GLU A CA 1
ATOM 963 C C . GLU A 1 121 ? 11.462 2.711 14.704 1.00 90.06 121 GLU A C 1
ATOM 965 O O . GLU A 1 121 ? 11.852 2.067 15.680 1.00 90.06 121 GLU A O 1
ATOM 970 N N . GLU A 1 122 ? 10.856 2.119 13.674 1.00 88.81 122 GLU A N 1
ATOM 971 C CA . GLU A 1 122 ? 10.602 0.676 13.585 1.00 88.81 122 GLU A CA 1
ATOM 972 C C . GLU A 1 122 ? 11.908 -0.132 13.669 1.00 88.81 122 GLU A C 1
ATOM 974 O O . GLU A 1 122 ? 12.032 -1.065 14.461 1.00 88.81 122 GLU A O 1
ATOM 979 N N . ASN A 1 123 ? 12.944 0.266 12.929 1.00 85.06 123 ASN A N 1
ATOM 980 C CA . ASN A 1 123 ? 14.238 -0.412 13.005 1.00 85.06 123 ASN A CA 1
ATOM 981 C C . ASN A 1 123 ? 14.897 -0.281 14.386 1.00 85.06 123 ASN A C 1
ATOM 983 O O . ASN A 1 123 ? 15.521 -1.228 14.866 1.00 85.06 123 ASN A O 1
ATOM 987 N N . GLU A 1 124 ? 14.782 0.873 15.044 1.00 87.81 124 GLU A N 1
ATOM 988 C CA . GLU A 1 124 ? 15.338 1.082 16.386 1.00 87.81 124 GLU A CA 1
ATOM 989 C C . GLU A 1 124 ? 14.543 0.336 17.472 1.00 87.81 124 GLU A C 1
ATOM 991 O O . GLU A 1 124 ? 15.129 -0.144 18.448 1.00 87.81 124 GLU A O 1
ATOM 996 N N . THR A 1 125 ? 13.224 0.197 17.320 1.00 85.50 125 THR A N 1
ATOM 997 C CA . THR A 1 125 ? 12.389 -0.623 18.214 1.00 85.50 125 THR A CA 1
ATOM 998 C C . THR A 1 125 ? 12.683 -2.108 18.032 1.00 85.50 125 THR A C 1
ATOM 1000 O O . THR A 1 125 ? 12.939 -2.791 19.026 1.00 85.50 125 THR A O 1
ATOM 1003 N N . LEU A 1 126 ? 12.786 -2.582 16.788 1.00 83.12 126 LEU A N 1
ATOM 1004 C CA . LEU A 1 126 ? 13.182 -3.953 16.471 1.00 83.12 126 LEU A CA 1
ATOM 1005 C C . LEU A 1 126 ? 14.579 -4.267 17.020 1.00 83.12 126 LEU A C 1
ATOM 1007 O O . LEU A 1 126 ? 14.778 -5.256 17.723 1.00 83.12 126 LEU A O 1
ATOM 1011 N N . LYS A 1 127 ? 15.547 -3.375 16.801 1.00 81.81 127 LYS A N 1
ATOM 1012 C CA . LYS A 1 127 ? 16.901 -3.512 17.347 1.00 81.81 127 LYS A CA 1
ATOM 1013 C C . LYS A 1 127 ? 16.905 -3.572 18.872 1.00 81.81 127 LYS A C 1
ATOM 1015 O O . LYS A 1 127 ? 17.624 -4.386 19.440 1.00 81.81 127 LYS A O 1
ATOM 1020 N N . ARG A 1 128 ? 16.088 -2.747 19.535 1.00 81.50 128 ARG A N 1
ATOM 1021 C CA . ARG A 1 128 ? 15.946 -2.766 20.996 1.00 81.50 128 ARG A CA 1
ATOM 1022 C C . ARG A 1 128 ? 15.319 -4.070 21.491 1.00 81.50 128 ARG A C 1
ATOM 1024 O O . ARG A 1 128 ? 15.795 -4.587 22.499 1.00 81.50 128 ARG A O 1
ATOM 1031 N N . SER A 1 129 ? 14.316 -4.605 20.791 1.00 77.44 129 SER A N 1
ATOM 1032 C CA . SER A 1 129 ? 13.717 -5.908 21.117 1.00 77.44 129 SER A CA 1
ATOM 1033 C C . SER A 1 129 ? 14.749 -7.038 21.027 1.00 77.44 129 SER A C 1
ATOM 1035 O O . SER A 1 129 ? 14.976 -7.723 22.020 1.00 77.44 129 SER A O 1
ATOM 1037 N N . LEU A 1 130 ? 15.513 -7.095 19.932 1.00 70.69 130 LEU A N 1
ATOM 1038 C CA . LEU A 1 130 ? 16.575 -8.083 19.712 1.00 70.69 130 LEU A CA 1
ATOM 1039 C C . LEU A 1 130 ? 17.677 -8.015 20.783 1.00 70.69 130 LEU A C 1
ATOM 1041 O O . LEU A 1 130 ? 18.125 -9.038 21.288 1.00 70.69 130 LEU A O 1
ATOM 1045 N N . THR A 1 131 ? 18.093 -6.808 21.186 1.00 65.25 131 THR A N 1
ATOM 1046 C CA . THR A 1 131 ? 19.094 -6.638 22.257 1.00 65.25 131 THR A CA 1
ATOM 1047 C C . THR A 1 131 ? 18.550 -6.913 23.659 1.00 65.25 131 THR A C 1
ATOM 1049 O O . THR A 1 131 ? 19.327 -7.159 24.577 1.00 65.25 131 THR A O 1
ATOM 1052 N N . SER A 1 132 ? 17.230 -6.837 23.851 1.00 57.28 132 SER A N 1
ATOM 1053 C CA . SER A 1 132 ? 16.589 -7.148 25.132 1.00 57.28 132 SER A CA 1
ATOM 1054 C C . SER A 1 132 ? 16.459 -8.659 25.326 1.00 57.28 132 SER A C 1
ATOM 1056 O O . SER A 1 132 ? 16.648 -9.146 26.441 1.00 57.28 132 SER A O 1
ATOM 1058 N N . GLU A 1 133 ? 16.187 -9.394 24.247 1.00 53.66 133 GLU A N 1
ATOM 1059 C CA . GLU A 1 133 ? 16.064 -10.857 24.231 1.00 53.66 133 GLU A CA 1
ATOM 1060 C C . GLU A 1 133 ? 17.424 -11.575 24.343 1.00 53.66 133 GLU A C 1
ATOM 1062 O O . GLU A 1 133 ? 17.484 -12.700 24.825 1.00 53.66 133 GLU A O 1
ATOM 1067 N N . GLU A 1 134 ? 18.542 -10.912 24.023 1.00 50.84 134 GLU A N 1
ATOM 1068 C CA . GLU A 1 134 ? 19.899 -11.474 24.167 1.00 50.84 134 GLU A CA 1
ATOM 1069 C C . GLU A 1 134 ? 20.399 -11.528 25.635 1.00 50.84 134 GLU A C 1
ATOM 1071 O O . GLU A 1 134 ? 21.455 -12.092 25.921 1.00 50.84 134 GLU A O 1
ATOM 1076 N N . SER A 1 135 ? 19.654 -10.968 26.601 1.00 49.22 135 SER A N 1
ATOM 1077 C CA . SER A 1 135 ? 20.089 -10.861 28.010 1.00 49.22 135 SER A CA 1
ATOM 1078 C C . SER A 1 135 ? 19.502 -11.898 28.985 1.00 49.22 135 SER A C 1
ATOM 1080 O O . SER A 1 135 ? 19.732 -11.788 30.191 1.00 49.22 135 SER A O 1
ATOM 1082 N N . GLY A 1 136 ? 18.805 -12.930 28.496 1.00 42.31 136 GLY A N 1
ATOM 1083 C CA . GLY A 1 136 ? 18.209 -13.977 29.334 1.00 42.31 136 GLY A CA 1
ATOM 1084 C C . GLY A 1 136 ? 18.229 -15.364 28.690 1.00 42.31 136 GLY A C 1
ATOM 1085 O O . GLY A 1 136 ? 17.358 -15.673 27.899 1.00 42.31 136 GLY A O 1
ATOM 1086 N N . GLU A 1 137 ? 19.228 -16.155 29.086 1.00 40.22 137 GLU A N 1
ATOM 1087 C CA . GLU A 1 137 ? 19.273 -17.626 29.202 1.00 40.22 137 GLU A CA 1
ATOM 1088 C C . GLU A 1 137 ? 18.712 -18.543 28.079 1.00 40.22 137 GLU A C 1
ATOM 1090 O O . GLU A 1 137 ? 17.516 -18.639 27.839 1.00 40.22 137 GLU A O 1
ATOM 1095 N N . GLU A 1 138 ? 19.645 -19.373 27.587 1.00 40.19 138 GLU A N 1
ATOM 1096 C CA . GLU A 1 138 ? 19.518 -20.736 27.034 1.00 40.19 138 GLU A CA 1
ATOM 1097 C C . GLU A 1 138 ? 19.183 -20.966 25.544 1.00 40.19 138 GLU A C 1
ATOM 1099 O O . GLU A 1 138 ? 18.444 -20.255 24.877 1.00 40.19 138 GLU A O 1
ATOM 1104 N N . GLU A 1 139 ? 19.884 -21.978 25.024 1.00 48.72 139 GLU A N 1
ATOM 1105 C CA . GLU A 1 139 ? 20.134 -22.330 23.630 1.00 48.72 139 GLU A CA 1
ATOM 1106 C C . GLU A 1 139 ? 18.873 -22.749 22.854 1.00 48.72 139 GLU A C 1
ATOM 1108 O O . GLU A 1 139 ? 18.245 -23.740 23.202 1.00 48.72 139 GLU A O 1
ATOM 1113 N N . ASP A 1 140 ? 18.620 -22.115 21.704 1.00 35.88 140 ASP A N 1
ATOM 1114 C CA . ASP A 1 140 ? 18.202 -22.821 20.487 1.00 35.88 140 ASP A CA 1
ATOM 1115 C C . ASP A 1 140 ? 18.687 -22.060 19.238 1.00 35.88 140 ASP A C 1
ATOM 1117 O O . ASP A 1 140 ? 18.410 -20.882 19.015 1.00 35.88 140 ASP A O 1
ATOM 1121 N N . LYS A 1 141 ? 19.523 -22.737 18.444 1.00 46.25 141 LYS A N 1
ATOM 1122 C CA . LYS A 1 141 ? 20.239 -22.186 17.286 1.00 46.25 141 LYS A CA 1
ATOM 1123 C C . LYS A 1 141 ? 19.331 -22.102 16.055 1.00 46.25 141 LYS A C 1
ATOM 1125 O O . LYS A 1 141 ? 19.316 -23.037 15.260 1.00 46.25 141 LYS A O 1
ATOM 1130 N N . GLU A 1 142 ? 18.728 -20.948 15.800 1.00 53.56 142 GLU A N 1
ATOM 1131 C CA . GLU A 1 142 ? 18.513 -20.491 14.419 1.00 53.56 142 GLU A CA 1
ATOM 1132 C C . GLU A 1 142 ? 19.649 -19.507 14.103 1.00 53.56 142 GLU A C 1
ATOM 1134 O O . GLU A 1 142 ? 19.563 -18.297 14.309 1.00 53.56 142 GLU A O 1
ATOM 1139 N N . GLU A 1 143 ? 20.794 -20.064 13.704 1.00 46.47 143 GLU A N 1
ATOM 1140 C CA . GLU A 1 143 ? 21.996 -19.315 13.346 1.00 46.47 143 GLU A CA 1
ATOM 1141 C C . GLU A 1 143 ? 21.700 -18.467 12.100 1.00 46.47 143 GLU A C 1
ATOM 1143 O O . GLU A 1 143 ? 21.933 -18.896 10.967 1.00 46.47 143 GLU A O 1
ATOM 1148 N N . SER A 1 144 ? 21.197 -17.243 12.290 1.00 53.81 144 SER A N 1
ATOM 1149 C CA . SER A 1 144 ? 21.311 -16.223 11.253 1.00 53.81 144 SER A CA 1
ATOM 1150 C C . SER A 1 144 ? 22.810 -15.992 11.061 1.00 53.81 144 SER A C 1
ATOM 1152 O O . SER A 1 144 ? 23.508 -15.385 11.875 1.00 53.81 144 SER A O 1
ATOM 1154 N N . ARG A 1 145 ? 23.362 -16.630 10.028 1.00 55.84 145 ARG A N 1
ATOM 1155 C CA . ARG A 1 145 ? 24.781 -16.542 9.696 1.00 55.84 145 ARG A CA 1
ATOM 1156 C C . ARG A 1 145 ? 25.042 -15.138 9.191 1.00 55.84 145 ARG A C 1
ATOM 1158 O O . ARG A 1 145 ? 24.988 -14.880 7.992 1.00 55.84 145 ARG A O 1
ATOM 1165 N N . ILE A 1 146 ? 25.315 -14.226 10.115 1.00 60.56 146 ILE A N 1
ATOM 1166 C CA . ILE A 1 146 ? 25.876 -12.920 9.803 1.00 60.56 146 ILE A CA 1
ATOM 1167 C C . ILE A 1 146 ? 27.226 -13.201 9.147 1.00 60.56 146 ILE A C 1
ATOM 1169 O O . ILE A 1 146 ? 28.192 -13.540 9.826 1.00 60.56 146 ILE A O 1
ATOM 1173 N N . ILE A 1 147 ? 27.277 -13.134 7.815 1.00 67.69 147 ILE A N 1
ATOM 1174 C CA . ILE A 1 147 ? 28.502 -13.380 7.056 1.00 67.69 147 ILE A CA 1
ATOM 1175 C C . ILE A 1 147 ? 29.449 -12.205 7.333 1.00 67.69 147 ILE A C 1
ATOM 1177 O O . ILE A 1 147 ? 29.130 -11.069 6.965 1.00 67.69 147 ILE A O 1
ATOM 1181 N N . PRO A 1 148 ? 30.613 -12.432 7.967 1.00 76.88 148 PRO A N 1
ATOM 1182 C CA . PRO A 1 148 ? 31.590 -11.379 8.198 1.00 76.88 148 PRO A CA 1
ATOM 1183 C C . PRO A 1 148 ? 32.004 -10.715 6.880 1.00 76.88 148 PRO A C 1
ATOM 1185 O O . PRO A 1 148 ? 32.241 -11.387 5.879 1.00 76.88 148 PRO A O 1
ATOM 1188 N N . ALA A 1 149 ? 32.177 -9.390 6.875 1.00 70.56 149 ALA A N 1
ATOM 1189 C CA . ALA A 1 149 ? 32.492 -8.624 5.659 1.00 70.56 149 ALA A CA 1
ATOM 1190 C C . ALA A 1 149 ? 33.761 -9.105 4.918 1.00 70.56 149 ALA A C 1
ATOM 1192 O O . ALA A 1 149 ? 33.882 -8.935 3.703 1.00 70.56 149 ALA A O 1
ATOM 1193 N N . LYS A 1 150 ? 34.699 -9.733 5.638 1.00 77.31 150 LYS A N 1
ATOM 1194 C CA . LYS A 1 150 ? 35.875 -10.395 5.053 1.00 77.31 150 LYS A CA 1
ATOM 1195 C C . LYS A 1 150 ? 35.493 -11.571 4.141 1.00 77.31 150 LYS A C 1
ATOM 1197 O O . LYS A 1 150 ? 36.033 -11.677 3.048 1.00 77.31 150 LYS A O 1
ATOM 1202 N N . ASP A 1 151 ? 34.503 -12.364 4.536 1.00 78.94 151 ASP A N 1
ATOM 1203 C CA . ASP A 1 151 ? 34.084 -13.576 3.831 1.00 78.94 151 ASP A CA 1
ATOM 1204 C C . ASP A 1 151 ? 33.212 -13.211 2.613 1.00 78.94 151 ASP A C 1
ATOM 1206 O O . ASP A 1 151 ? 33.252 -13.871 1.574 1.00 78.94 151 ASP A O 1
ATOM 1210 N N . LEU A 1 152 ? 32.507 -12.072 2.680 1.00 81.19 152 LEU A N 1
ATOM 1211 C CA . LEU A 1 152 ? 31.811 -11.480 1.534 1.00 81.19 152 LEU A CA 1
ATOM 1212 C C . LEU A 1 152 ? 32.794 -11.009 0.446 1.00 81.19 152 LEU A C 1
ATOM 1214 O O . LEU A 1 152 ? 32.559 -11.207 -0.748 1.00 81.19 152 LEU A O 1
ATOM 1218 N N . LYS A 1 153 ? 33.921 -10.407 0.846 1.00 82.50 153 LYS A N 1
ATOM 1219 C CA . LYS A 1 153 ? 34.962 -9.949 -0.086 1.00 82.50 153 LYS A CA 1
ATOM 1220 C C . LYS A 1 153 ? 35.594 -11.115 -0.850 1.00 82.50 153 LYS A C 1
ATOM 1222 O O . LYS A 1 153 ? 35.846 -10.990 -2.050 1.00 82.50 153 LYS A O 1
ATOM 1227 N N . ASP A 1 154 ? 35.787 -12.243 -0.177 1.00 85.06 154 ASP A N 1
ATOM 1228 C CA . ASP A 1 154 ? 36.321 -13.459 -0.787 1.00 85.06 154 ASP A CA 1
ATOM 1229 C C . ASP A 1 154 ? 35.331 -14.066 -1.793 1.00 85.06 154 ASP A C 1
ATOM 1231 O O . ASP A 1 154 ? 35.727 -14.443 -2.899 1.00 85.06 154 ASP A O 1
ATOM 1235 N N . ALA A 1 155 ? 34.030 -14.050 -1.487 1.00 82.19 155 ALA A N 1
ATOM 1236 C CA . ALA A 1 155 ? 32.989 -14.483 -2.420 1.00 82.19 155 ALA A CA 1
ATOM 1237 C C . ALA A 1 155 ? 32.958 -13.633 -3.707 1.00 82.19 155 ALA A C 1
ATOM 1239 O O . ALA A 1 155 ? 32.937 -14.179 -4.814 1.00 82.19 155 ALA A O 1
ATOM 1240 N N . PHE A 1 156 ? 33.044 -12.302 -3.589 1.00 83.94 156 PHE A N 1
ATOM 1241 C CA . PHE A 1 156 ? 33.123 -11.407 -4.753 1.00 83.94 156 PHE A CA 1
ATOM 1242 C C . PHE A 1 156 ? 34.394 -11.620 -5.579 1.00 83.94 156 PHE A C 1
ATOM 1244 O O . PHE A 1 156 ? 34.371 -11.528 -6.813 1.00 83.94 156 PHE A O 1
ATOM 1251 N N . PHE A 1 157 ? 35.508 -11.929 -4.916 1.00 85.94 157 PHE A N 1
ATOM 1252 C CA . PHE A 1 157 ? 36.759 -12.237 -5.594 1.00 85.94 157 PHE A CA 1
ATOM 1253 C C . PHE A 1 157 ? 36.668 -13.549 -6.389 1.00 85.94 157 PHE A C 1
ATOM 1255 O O . PHE A 1 157 ? 37.053 -13.589 -7.561 1.00 85.94 157 PHE A O 1
ATOM 1262 N N . CYS A 1 158 ? 36.096 -14.602 -5.798 1.00 83.75 158 CYS A N 1
ATOM 1263 C CA . CYS A 1 158 ? 35.841 -15.874 -6.478 1.00 83.75 158 CYS A CA 1
ATOM 1264 C C . CYS A 1 158 ? 34.909 -15.705 -7.685 1.00 83.75 158 CYS A C 1
ATOM 1266 O O . CYS A 1 158 ? 35.206 -16.220 -8.765 1.00 83.75 158 CYS A O 1
ATOM 1268 N N . TRP A 1 159 ? 33.838 -14.925 -7.533 1.00 81.00 159 TRP A N 1
ATOM 1269 C CA . TRP A 1 159 ? 32.905 -14.619 -8.617 1.00 81.00 159 TRP A CA 1
ATOM 1270 C C . TRP A 1 159 ? 33.579 -13.866 -9.769 1.00 81.00 159 TRP A C 1
ATOM 1272 O O . TRP A 1 159 ? 33.424 -14.227 -10.933 1.00 81.00 159 TRP A O 1
ATOM 1282 N N . SER A 1 160 ? 34.421 -12.878 -9.452 1.00 85.06 160 SER A N 1
ATOM 1283 C CA . SER A 1 160 ? 35.189 -12.123 -10.453 1.00 85.06 160 SER A CA 1
ATOM 1284 C C . SER A 1 160 ? 36.160 -13.008 -11.240 1.00 85.06 160 SER A C 1
ATOM 1286 O O . SER A 1 160 ? 36.431 -12.751 -12.412 1.00 85.06 160 SER A O 1
ATOM 1288 N N . LYS A 1 161 ? 36.700 -14.054 -10.603 1.00 87.94 161 LYS A N 1
ATOM 1289 C CA . LYS A 1 161 ? 37.587 -15.022 -11.256 1.00 87.94 161 LYS A CA 1
ATOM 1290 C C . LYS A 1 161 ? 36.815 -15.978 -12.170 1.00 87.94 161 LYS A C 1
ATOM 1292 O O . LYS A 1 161 ? 37.296 -16.268 -13.259 1.00 87.94 161 LYS A O 1
ATOM 1297 N N . LEU A 1 162 ? 35.628 -16.423 -11.754 1.00 79.50 162 LEU A N 1
ATOM 1298 C CA . LEU A 1 162 ? 34.741 -17.261 -12.568 1.00 79.50 162 LEU A CA 1
ATOM 1299 C C . LEU A 1 162 ? 34.174 -16.508 -13.773 1.00 79.50 162 LEU A C 1
ATOM 1301 O O . LEU A 1 162 ? 34.150 -17.060 -14.866 1.00 79.50 162 LEU A O 1
ATOM 1305 N N . SER A 1 163 ? 33.795 -15.239 -13.598 1.00 78.88 163 SER A N 1
ATOM 1306 C CA . SER A 1 163 ? 33.280 -14.394 -14.683 1.00 78.88 163 SER A CA 1
ATOM 1307 C C . SER A 1 163 ? 34.275 -14.263 -15.834 1.00 78.88 163 SER A C 1
ATOM 1309 O O . SER A 1 163 ? 33.877 -14.310 -16.988 1.00 78.88 163 SER A O 1
ATOM 1311 N N . LYS A 1 164 ? 35.572 -14.157 -15.527 1.00 85.50 164 LYS A N 1
ATOM 1312 C CA . LYS A 1 164 ? 36.633 -14.078 -16.543 1.00 85.50 164 LYS A CA 1
ATOM 1313 C C . LYS A 1 164 ? 36.867 -15.394 -17.276 1.00 85.50 164 LYS A C 1
ATOM 1315 O O . LYS A 1 164 ? 37.373 -15.375 -18.382 1.00 85.50 164 LYS A O 1
ATOM 1320 N N . LEU A 1 165 ? 36.531 -16.521 -16.652 1.00 76.56 165 LEU A N 1
ATOM 1321 C CA . LEU A 1 165 ? 36.700 -17.845 -17.247 1.00 76.56 165 LEU A CA 1
ATOM 1322 C C . LEU A 1 165 ? 35.524 -18.229 -18.159 1.00 76.56 165 LEU A C 1
ATOM 1324 O O . LEU A 1 165 ? 35.640 -19.172 -18.926 1.00 76.56 165 LEU A O 1
ATOM 1328 N N . ALA A 1 166 ? 34.389 -17.538 -18.035 1.00 68.06 166 ALA A N 1
ATOM 1329 C CA . ALA A 1 166 ? 33.193 -17.764 -18.843 1.00 68.06 166 ALA A CA 1
ATOM 1330 C C . ALA A 1 166 ? 33.150 -16.903 -20.121 1.00 68.06 166 ALA A C 1
ATOM 1332 O O . ALA A 1 166 ? 32.230 -17.055 -20.922 1.00 68.06 166 ALA A O 1
ATOM 1333 N N . GLU A 1 167 ? 34.106 -15.984 -20.282 1.00 68.62 167 GLU A N 1
ATOM 1334 C CA . GLU A 1 167 ? 34.222 -15.070 -21.428 1.00 68.62 167 GLU A CA 1
ATOM 1335 C C . GLU A 1 167 ? 35.335 -15.478 -22.422 1.00 68.62 167 GLU A C 1
ATOM 1337 O O . GLU A 1 167 ? 35.447 -14.843 -23.471 1.00 68.62 167 GLU A O 1
ATOM 1342 N N . ASP A 1 168 ? 36.101 -16.539 -22.121 1.00 46.94 168 ASP A N 1
ATOM 1343 C CA . ASP A 1 168 ? 37.036 -17.238 -23.030 1.00 46.94 168 ASP A CA 1
ATOM 1344 C C . ASP A 1 168 ? 36.380 -18.500 -23.629 1.00 46.94 168 ASP A C 1
ATOM 1346 O O . ASP A 1 168 ? 36.643 -18.804 -24.818 1.00 46.94 168 ASP A O 1
#